Protein AF-A0A1V2DRP8-F1 (afdb_monomer_lite)

Sequence (152 aa):
MLTLLGSLLGFISSAFPDLLKLWQDRQDRKHELAILDRQMEQMRLGHSQRLEEIAVEADIAESQALYKYDNRLTGVKWVDGLRASVRPVITYAFFLLFTAVKLSALYVLMADQGLAFVVALPQIWDPETQALFAAVMSFWFGQRALAKARGQ

Secondary structure (DSSP, 8-state):
-HHHHHHHHHHHHHHHHHHHHHHHHHHHHHHHHHHHHHHHHHHHHHHHHHHHHHHHHHHHHHHHHHHHHHT---S-HHHHHHHHHHHHHHHHHHHHHHHHHHHHHHHIIIIIS---HHHHHHHHS-HHHHHHHHHHHHHHHHHHHHHHHTT-

Radius of gyration: 38.92 Å; chains: 1; bounding box: 81×68×98 Å

pLDDT: mean 81.47, std 10.41, range [48.16, 95.75]

Organism: NCBI:txid135739

Foldseek 3Di:
DVVVVVVVVVVCVVCVVVVVVVVVVVVVVVVVVVVVVVVVVVVVVVVVVVVVVVVVVVVVVVVVVVVCVLQPDPVDVVVSVVSVCPVVVVVVVVVVVVVVVLVVQLCCCCPVVVDDSVVSVDVSVDPVVVVVVVVVCCVVCVVVVVVVVVPD

Structure (mmCIF, N/CA/C/O backbone):
data_AF-A0A1V2DRP8-F1
#
_entry.id   AF-A0A1V2DRP8-F1
#
loop_
_atom_site.group_PDB
_atom_site.id
_atom_site.type_symbol
_atom_site.label_atom_id
_atom_site.label_alt_id
_atom_site.label_comp_id
_atom_site.label_asym_id
_atom_site.label_entity_id
_atom_site.label_seq_id
_atom_site.pdbx_PDB_ins_code
_atom_site.Cartn_x
_atom_site.Cartn_y
_atom_site.Cartn_z
_atom_site.occupancy
_atom_site.B_iso_or_equiv
_atom_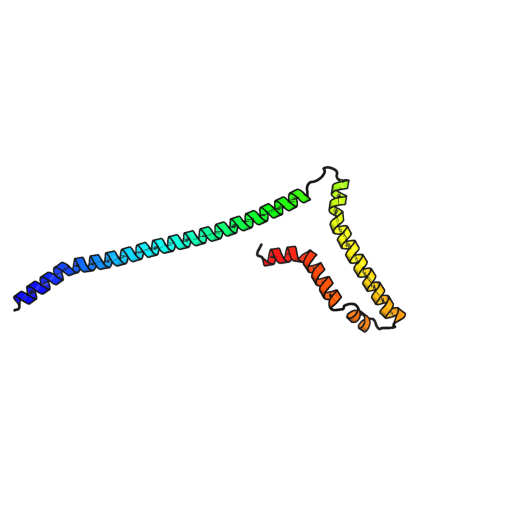site.auth_seq_id
_atom_site.auth_comp_id
_atom_site.auth_asym_id
_atom_site.auth_atom_id
_atom_site.pdbx_PDB_model_num
ATOM 1 N N . MET A 1 1 ? -56.185 -40.878 64.046 1.00 57.56 1 MET A N 1
ATOM 2 C CA . MET A 1 1 ? -55.179 -40.883 62.955 1.00 57.56 1 MET A CA 1
ATOM 3 C C . MET A 1 1 ? -55.464 -39.844 61.868 1.00 57.56 1 MET A C 1
ATOM 5 O O . MET A 1 1 ? -54.517 -39.249 61.378 1.00 57.56 1 MET A O 1
ATOM 9 N N . LEU A 1 2 ? -56.731 -39.528 61.565 1.00 66.31 2 LEU A N 1
ATOM 10 C CA . LEU A 1 2 ? -57.115 -38.421 60.666 1.00 66.31 2 LEU A CA 1
ATOM 11 C C . LEU A 1 2 ? -56.670 -37.021 61.144 1.00 66.31 2 LEU A C 1
ATOM 13 O O . LEU A 1 2 ? -56.345 -36.170 60.327 1.00 66.31 2 LEU A O 1
ATOM 17 N N . THR A 1 3 ? -56.580 -36.792 62.457 1.00 71.12 3 THR A N 1
ATOM 18 C CA . THR A 1 3 ? -56.108 -35.526 63.050 1.00 71.12 3 THR A CA 1
ATOM 19 C C . THR A 1 3 ? -54.615 -35.264 62.838 1.00 71.12 3 THR A C 1
ATOM 21 O O . THR A 1 3 ? -54.233 -34.122 62.615 1.00 71.12 3 THR A O 1
ATOM 24 N N . LEU A 1 4 ? -53.788 -36.315 62.834 1.00 68.69 4 LEU A N 1
ATOM 25 C CA . LEU A 1 4 ? -52.354 -36.236 62.521 1.00 68.69 4 LEU A CA 1
ATOM 26 C C . LEU A 1 4 ? -52.113 -35.932 61.038 1.00 68.69 4 LEU A C 1
ATOM 28 O O . LEU A 1 4 ? -51.219 -35.163 60.699 1.00 68.69 4 LEU A O 1
ATOM 32 N N . LEU A 1 5 ? -52.940 -36.495 60.153 1.00 72.69 5 LEU A N 1
ATOM 33 C CA . LEU A 1 5 ? -52.902 -36.185 58.723 1.00 72.69 5 LEU A CA 1
ATOM 34 C C . LEU A 1 5 ? -53.392 -34.757 58.442 1.00 72.69 5 LEU A C 1
ATOM 36 O O . LEU A 1 5 ? -52.780 -34.059 57.641 1.00 72.69 5 LEU A O 1
ATOM 40 N N . GLY A 1 6 ? -54.432 -34.292 59.144 1.00 73.38 6 GLY A N 1
ATOM 41 C CA . GLY A 1 6 ? -54.927 -32.916 59.051 1.00 73.38 6 GLY A CA 1
ATOM 42 C C . GLY A 1 6 ? -53.934 -31.870 59.570 1.00 73.38 6 GLY A C 1
ATOM 43 O O . GLY A 1 6 ? -53.756 -30.836 58.931 1.00 73.38 6 GLY A O 1
ATOM 44 N N . SER A 1 7 ? -53.226 -32.146 60.672 1.00 77.06 7 SER A N 1
ATOM 45 C CA . SER A 1 7 ? -52.176 -31.252 61.181 1.00 77.06 7 SER A CA 1
ATOM 46 C C . SER A 1 7 ? -50.937 -31.226 60.282 1.00 77.06 7 SER A C 1
ATOM 48 O O . SER A 1 7 ? -50.332 -30.172 60.112 1.00 77.06 7 SER A O 1
ATOM 50 N N . LEU A 1 8 ? -50.573 -32.359 59.669 1.00 74.94 8 LEU A N 1
ATOM 51 C CA . LEU A 1 8 ? -49.461 -32.437 58.716 1.00 74.94 8 LEU A CA 1
ATOM 52 C C . LEU A 1 8 ? -49.787 -31.705 57.402 1.00 74.94 8 LEU A C 1
ATOM 54 O O . LEU A 1 8 ? -48.956 -30.963 56.886 1.00 74.94 8 LEU A O 1
ATOM 58 N N . LEU A 1 9 ? -51.013 -31.856 56.890 1.00 75.50 9 LEU A N 1
ATOM 59 C CA . LEU A 1 9 ? -51.502 -31.123 55.716 1.00 75.50 9 LEU A CA 1
ATOM 60 C C . LEU A 1 9 ? -51.602 -29.615 55.974 1.00 75.50 9 LEU A C 1
ATOM 62 O O . LEU A 1 9 ? -51.203 -28.831 55.115 1.00 75.50 9 LEU A O 1
ATOM 66 N N . GLY A 1 10 ? -52.065 -29.200 57.158 1.00 74.00 10 GLY A N 1
ATOM 67 C CA . GLY A 1 10 ? -52.083 -27.791 57.563 1.00 74.00 10 GLY A CA 1
ATOM 68 C C . GLY A 1 10 ? -50.681 -27.178 57.636 1.00 74.00 10 GLY A C 1
ATOM 69 O O . GLY A 1 10 ? -50.475 -26.067 57.157 1.00 74.00 10 GLY A O 1
ATOM 70 N N . PHE A 1 11 ? -49.702 -27.933 58.143 1.00 79.56 11 PHE A N 1
ATOM 71 C CA . PHE A 1 11 ? -48.298 -27.517 58.212 1.00 79.56 11 PHE A CA 1
ATOM 72 C C . PHE A 1 11 ? -47.640 -27.396 56.826 1.00 79.56 11 PHE A C 1
ATOM 74 O O . PHE A 1 11 ? -46.942 -26.422 56.544 1.00 79.56 11 PHE A O 1
ATOM 81 N N . ILE A 1 12 ? -47.897 -28.350 55.924 1.00 76.25 12 ILE A N 1
ATOM 82 C CA . ILE A 1 12 ? -47.411 -28.283 54.537 1.00 76.25 12 ILE A CA 1
ATOM 83 C C . ILE A 1 12 ? -48.067 -27.111 53.799 1.00 76.25 12 ILE A C 1
ATOM 85 O O . ILE A 1 12 ? -47.379 -26.378 53.092 1.00 76.25 12 ILE A O 1
ATOM 89 N N . SER A 1 13 ? -49.365 -26.873 54.005 1.00 77.38 13 SER A N 1
ATOM 90 C CA . SER A 1 13 ? -50.071 -25.747 53.387 1.00 77.38 13 SER A CA 1
ATOM 91 C C . SER A 1 13 ? -49.582 -24.386 53.893 1.00 77.38 13 SER A C 1
ATOM 93 O O . SER A 1 13 ? -49.595 -23.430 53.121 1.00 77.38 13 SER A O 1
ATOM 95 N N . SER A 1 14 ? -49.137 -24.277 55.151 1.00 76.56 14 SER A N 1
ATOM 96 C CA . SER A 1 14 ? -48.552 -23.039 55.684 1.00 76.56 14 SER A CA 1
ATOM 97 C C . SER A 1 14 ? -47.101 -22.817 55.249 1.00 76.56 14 SER A C 1
ATOM 99 O O . SER A 1 14 ? -46.694 -21.673 55.098 1.00 76.56 14 SER A O 1
ATOM 101 N N . ALA A 1 15 ? -46.329 -23.886 55.019 1.00 78.12 15 ALA A N 1
ATOM 102 C CA . ALA A 1 15 ? -44.927 -23.806 54.589 1.00 78.12 15 ALA A CA 1
ATOM 103 C C . ALA A 1 15 ? -44.750 -23.702 53.059 1.00 78.12 15 ALA A C 1
ATOM 105 O O . ALA A 1 15 ? -43.711 -23.251 52.577 1.00 78.12 15 ALA A O 1
ATOM 106 N N . PHE A 1 16 ? -45.759 -24.099 52.277 1.00 81.25 16 PHE A N 1
ATOM 107 C CA . PHE A 1 16 ? -45.765 -24.010 50.815 1.00 81.25 16 PHE A CA 1
ATOM 108 C C . PHE A 1 16 ? -45.484 -22.597 50.259 1.00 81.25 16 PHE A C 1
ATOM 110 O O . PHE A 1 16 ? -44.626 -22.487 49.379 1.00 81.25 16 PHE A O 1
ATOM 117 N N . PRO A 1 17 ? -46.119 -21.509 50.753 1.00 83.06 17 PRO A N 1
ATOM 118 C CA . PRO A 1 17 ? -45.822 -20.163 50.263 1.00 83.06 17 PRO A CA 1
ATOM 119 C C . PRO A 1 17 ? -44.378 -19.719 50.534 1.00 83.06 17 PRO A C 1
ATOM 121 O O . PRO A 1 17 ? -43.788 -19.052 49.687 1.00 83.06 17 PRO A O 1
ATOM 124 N N . ASP A 1 18 ? -43.778 -20.115 51.656 1.00 82.69 18 ASP A N 1
ATOM 125 C CA . ASP A 1 18 ? -42.391 -19.753 51.978 1.00 82.69 18 ASP A CA 1
ATOM 126 C C . ASP A 1 18 ? -41.371 -20.536 51.136 1.00 82.69 18 ASP A C 1
ATOM 128 O O . ASP A 1 18 ? -40.360 -19.978 50.711 1.00 82.69 18 ASP A O 1
ATOM 132 N N . LEU A 1 19 ? -41.657 -21.801 50.803 1.00 85.25 19 LEU A N 1
ATOM 133 C CA . LEU A 1 19 ? -40.849 -22.580 49.854 1.00 85.25 19 LEU A CA 1
ATOM 134 C C . LEU A 1 19 ? -40.918 -22.008 48.431 1.00 85.25 19 LEU A C 1
ATOM 136 O O . LEU A 1 19 ? -39.898 -21.951 47.741 1.00 85.25 19 LEU A O 1
ATOM 140 N N . LEU A 1 20 ? -42.102 -21.557 48.005 1.00 86.06 20 LEU A N 1
ATOM 141 C CA . LEU A 1 20 ? -42.298 -20.874 46.724 1.00 86.06 20 LEU A CA 1
ATOM 142 C C . LEU A 1 20 ? -41.522 -19.557 46.658 1.00 86.06 20 LEU A C 1
ATOM 144 O O . LEU A 1 20 ? -40.837 -19.319 45.665 1.00 86.06 20 LEU A O 1
ATOM 148 N N . LYS A 1 21 ? -41.565 -18.748 47.724 1.00 87.62 21 LYS A N 1
ATOM 149 C CA . LYS A 1 21 ? -40.768 -17.516 47.834 1.00 87.62 21 LYS A CA 1
ATOM 150 C C . LYS A 1 21 ? -39.273 -17.797 47.756 1.00 87.62 21 LYS A C 1
ATOM 152 O O . LYS A 1 21 ? -38.577 -17.154 46.985 1.00 87.62 21 LYS A O 1
ATOM 157 N N . LEU A 1 22 ? -38.778 -18.806 48.477 1.00 88.12 22 LEU A N 1
ATOM 158 C CA . LEU A 1 22 ? -37.359 -19.174 48.440 1.00 88.12 22 LEU A CA 1
ATOM 159 C C . LEU A 1 22 ? -36.905 -19.618 47.035 1.00 88.12 22 LEU A C 1
ATOM 161 O O . LEU A 1 22 ? -35.751 -19.412 46.648 1.00 88.12 22 LEU A O 1
ATOM 165 N N . TRP A 1 23 ? -37.801 -20.251 46.272 1.00 91.00 23 TRP A N 1
ATOM 166 C CA . TRP A 1 23 ? -37.544 -20.651 44.891 1.00 91.00 23 TRP A CA 1
ATOM 167 C C . TRP A 1 23 ? -37.584 -19.462 43.922 1.00 91.00 23 TRP A C 1
ATOM 169 O O . TRP A 1 23 ? -36.667 -19.337 43.108 1.00 91.00 23 TRP A O 1
ATOM 179 N N . GLN A 1 24 ? -38.571 -18.568 44.054 1.00 90.00 24 GLN A N 1
ATOM 180 C CA . GLN A 1 24 ? -38.644 -17.311 43.299 1.00 90.00 24 GLN A CA 1
ATOM 181 C C . GLN A 1 24 ? -37.419 -16.432 43.558 1.00 90.00 24 GLN A C 1
ATOM 183 O O . GLN A 1 24 ? -36.728 -16.089 42.607 1.00 90.00 24 GLN A O 1
ATOM 188 N N . ASP A 1 25 ? -37.040 -16.210 44.819 1.00 92.00 25 ASP A N 1
ATOM 189 C CA . ASP A 1 25 ? -35.844 -15.439 45.186 1.00 92.00 25 ASP A CA 1
ATOM 190 C C . ASP A 1 25 ? -34.568 -16.022 44.560 1.00 92.00 25 ASP A C 1
ATOM 192 O O . ASP A 1 25 ? -33.662 -15.295 44.147 1.00 92.00 25 ASP A O 1
ATOM 196 N N . ARG A 1 26 ? -34.463 -17.355 44.474 1.00 90.38 26 ARG A N 1
ATOM 197 C CA . ARG A 1 26 ? -33.341 -18.005 43.782 1.00 90.38 26 ARG A CA 1
ATOM 198 C C . ARG A 1 26 ? -33.386 -17.795 42.274 1.00 90.38 26 ARG A C 1
ATOM 200 O O . ARG A 1 26 ? -32.321 -17.691 41.664 1.00 90.38 26 ARG A O 1
ATOM 207 N N . GLN A 1 27 ? -34.567 -17.800 41.669 1.00 92.19 27 GLN A N 1
ATOM 208 C CA . GLN A 1 27 ? -34.734 -17.564 40.239 1.00 92.19 27 GLN A CA 1
ATOM 209 C C . GLN A 1 27 ? -34.431 -16.103 39.885 1.00 92.19 27 GLN A C 1
ATOM 211 O O . GLN A 1 27 ? -33.688 -15.865 38.934 1.00 92.19 27 GLN A O 1
ATOM 216 N N . ASP A 1 28 ? -34.895 -15.159 40.700 1.00 91.88 28 ASP A N 1
ATOM 217 C CA . ASP A 1 28 ? -34.669 -13.724 40.530 1.00 91.88 28 ASP A CA 1
ATOM 218 C C . ASP A 1 28 ? -33.187 -13.379 40.677 1.00 91.88 28 ASP A C 1
ATOM 220 O O . ASP A 1 28 ? -32.610 -12.771 39.781 1.00 91.88 28 ASP A O 1
ATOM 224 N N . ARG A 1 29 ? -32.504 -13.898 41.708 1.00 91.44 29 ARG A N 1
ATOM 225 C CA . ARG A 1 29 ? -31.044 -13.731 41.853 1.00 91.44 29 ARG A CA 1
ATOM 226 C C . ARG A 1 29 ? -30.265 -14.303 40.673 1.00 91.44 29 ARG A C 1
ATOM 228 O O . ARG A 1 29 ? -29.280 -13.714 40.242 1.00 91.44 29 ARG A O 1
ATOM 235 N N . LYS A 1 30 ? -30.677 -15.460 40.141 1.00 93.06 30 LYS A N 1
ATOM 236 C CA . LYS A 1 30 ? -30.059 -16.020 38.926 1.00 93.06 30 LYS A CA 1
ATOM 237 C C . LYS A 1 30 ? -30.295 -15.122 37.714 1.00 93.06 30 LYS A C 1
ATOM 239 O O . LYS A 1 30 ? -29.406 -15.007 36.877 1.00 93.06 30 LYS A O 1
ATOM 244 N N . HIS A 1 31 ? -31.472 -14.512 37.611 1.00 93.44 31 HIS A N 1
ATOM 245 C CA . HIS A 1 31 ? -31.793 -13.589 36.533 1.00 93.44 31 HIS A CA 1
ATOM 246 C C . HIS A 1 31 ? -30.980 -12.292 36.637 1.00 93.44 31 HIS A C 1
ATOM 248 O O . HIS A 1 31 ? -30.386 -11.876 35.647 1.00 93.44 31 HIS A O 1
ATOM 254 N N . GLU A 1 32 ? -30.866 -11.711 37.833 1.00 94.62 32 GLU A N 1
ATOM 255 C CA . GLU A 1 32 ? -30.022 -10.541 38.104 1.00 94.62 32 GLU A CA 1
ATOM 256 C C . GLU A 1 32 ? -28.550 -10.818 37.789 1.00 94.62 32 GLU A C 1
ATOM 258 O O . GLU A 1 32 ? -27.925 -10.038 37.072 1.00 94.62 32 GLU A O 1
ATOM 263 N N . LEU A 1 33 ? -28.012 -11.957 38.240 1.00 93.75 33 LEU A N 1
ATOM 264 C CA . LEU A 1 33 ? -26.650 -12.375 37.899 1.00 93.75 33 LEU A CA 1
ATOM 265 C C . LEU A 1 33 ? -26.469 -12.503 36.382 1.00 93.75 33 LEU A C 1
ATOM 267 O O . LEU A 1 33 ? -25.499 -11.989 35.840 1.00 93.75 33 LEU A O 1
ATOM 271 N N . ALA A 1 34 ? -27.434 -13.100 35.678 1.00 95.25 34 ALA A N 1
ATOM 272 C CA . ALA A 1 34 ? -27.375 -13.226 34.223 1.00 95.25 34 ALA A CA 1
ATOM 273 C C . ALA A 1 34 ? -27.443 -11.870 33.495 1.00 95.25 34 ALA A C 1
ATOM 275 O O . ALA A 1 34 ? -26.866 -11.722 32.416 1.00 95.25 34 ALA A O 1
ATOM 276 N N . ILE A 1 35 ? -28.151 -10.880 34.045 1.00 95.75 35 ILE A N 1
ATOM 277 C CA . ILE A 1 35 ? -28.166 -9.512 33.508 1.00 95.75 35 ILE A CA 1
ATOM 278 C C . ILE A 1 35 ? -26.805 -8.850 33.727 1.00 95.75 35 ILE A C 1
ATOM 280 O O . ILE A 1 35 ? -26.256 -8.282 32.783 1.00 95.75 35 ILE A O 1
ATOM 284 N N . LEU A 1 36 ? -26.251 -8.948 34.938 1.00 94.69 36 LEU A N 1
ATOM 285 C CA . LEU A 1 36 ? -24.937 -8.395 35.268 1.00 94.69 36 LEU A CA 1
ATOM 286 C C . LEU A 1 36 ? -23.838 -9.014 34.399 1.00 94.69 36 LEU A C 1
ATOM 288 O O . LEU A 1 36 ? -23.025 -8.281 33.841 1.00 94.69 36 LEU A O 1
ATOM 292 N N . ASP A 1 37 ? -23.863 -10.331 34.197 1.00 94.38 37 ASP A N 1
ATOM 293 C CA . ASP A 1 37 ? -22.919 -11.033 33.324 1.00 94.38 37 ASP A CA 1
ATOM 294 C C . ASP A 1 37 ? -22.999 -10.528 31.880 1.00 94.38 37 ASP A C 1
ATOM 296 O O . ASP A 1 37 ? -21.969 -10.237 31.269 1.00 94.38 37 ASP A O 1
ATOM 300 N N . ARG A 1 38 ? -24.210 -10.334 31.338 1.00 94.19 38 ARG A N 1
ATOM 301 C CA . ARG A 1 38 ? -24.375 -9.769 29.988 1.00 94.19 38 ARG A CA 1
ATOM 302 C C . ARG A 1 38 ? -23.904 -8.323 29.886 1.00 94.19 38 ARG A C 1
ATOM 304 O O . ARG A 1 38 ? -23.319 -7.951 28.871 1.00 94.19 38 ARG A O 1
ATOM 311 N N . GL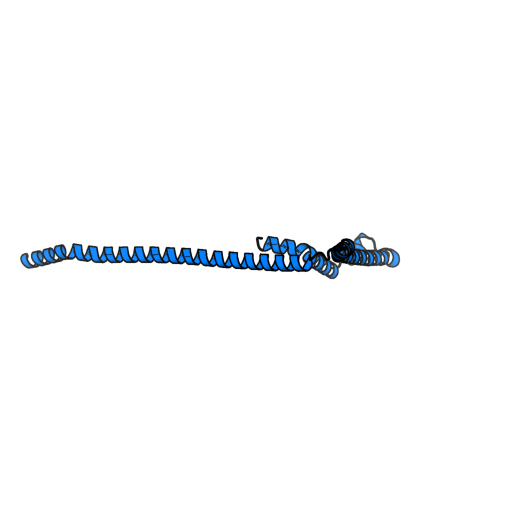N A 1 39 ? -24.125 -7.508 30.916 1.00 93.25 39 GLN A N 1
ATOM 312 C CA . GLN A 1 39 ? -23.612 -6.137 30.953 1.00 93.25 39 GLN A CA 1
ATOM 313 C C . GLN A 1 39 ? -22.080 -6.114 31.013 1.00 93.25 39 GLN A C 1
ATOM 315 O O . GLN A 1 39 ? -21.453 -5.330 30.300 1.00 93.25 39 GLN A O 1
ATOM 320 N N . MET A 1 40 ? -21.466 -6.995 31.810 1.00 93.31 40 MET A N 1
ATOM 321 C CA . MET A 1 40 ? -20.011 -7.157 31.858 1.00 93.31 40 MET A CA 1
ATOM 322 C C . MET A 1 40 ? -19.450 -7.622 30.516 1.00 93.31 40 MET A C 1
ATOM 324 O O . MET A 1 40 ? -18.431 -7.100 30.064 1.00 93.31 40 MET A O 1
ATOM 328 N N . GLU A 1 41 ? -20.119 -8.558 29.843 1.00 92.94 41 GLU A N 1
ATOM 329 C CA . GLU A 1 41 ? -19.716 -9.017 28.517 1.00 92.94 41 GLU A CA 1
ATOM 330 C C . GLU A 1 41 ? -19.797 -7.893 27.477 1.00 92.94 41 GLU A C 1
ATOM 332 O O . GLU A 1 41 ? -18.839 -7.685 26.730 1.00 92.94 41 GLU A O 1
ATOM 337 N N . GLN A 1 42 ? -20.880 -7.112 27.477 1.00 92.94 42 GLN A N 1
ATOM 338 C CA . GLN A 1 42 ? -21.024 -5.952 26.597 1.00 92.94 42 GLN A CA 1
ATOM 339 C C . GLN A 1 42 ? -19.941 -4.898 26.864 1.00 92.94 42 GLN A C 1
ATOM 341 O O . GLN A 1 42 ? -19.339 -4.386 25.919 1.00 92.94 42 GLN A O 1
ATOM 346 N N . MET A 1 43 ? -19.649 -4.598 28.133 1.00 92.12 43 MET A N 1
ATOM 347 C CA . MET A 1 43 ? -18.560 -3.688 28.501 1.00 92.12 43 MET A CA 1
ATOM 348 C C . MET A 1 43 ? -17.205 -4.214 28.028 1.00 92.12 43 MET A C 1
ATOM 350 O O . MET A 1 43 ? -16.423 -3.458 27.457 1.00 92.12 43 MET A O 1
ATOM 354 N N . ARG A 1 44 ? -16.931 -5.512 28.199 1.00 92.00 44 ARG A N 1
ATOM 355 C CA . ARG A 1 44 ? -15.686 -6.140 27.739 1.00 92.00 44 ARG A CA 1
ATOM 356 C C . ARG A 1 44 ? -15.519 -6.020 26.224 1.00 92.00 44 ARG A C 1
ATOM 358 O O . ARG A 1 44 ? -14.438 -5.647 25.778 1.00 92.00 44 ARG A O 1
ATOM 365 N N . LEU A 1 45 ? -16.577 -6.293 25.458 1.00 90.94 45 LEU A N 1
ATOM 366 C CA . LEU A 1 45 ? -16.572 -6.158 23.998 1.00 90.94 45 LEU A CA 1
ATOM 367 C C . LEU A 1 45 ? -16.359 -4.701 23.562 1.00 90.94 45 LEU A C 1
ATOM 369 O O . LEU A 1 45 ? -15.559 -4.436 22.666 1.00 90.94 45 LEU A O 1
ATOM 373 N N . GLY A 1 46 ? -17.013 -3.748 24.230 1.00 89.75 46 GLY A N 1
ATOM 374 C CA . GLY A 1 46 ? -16.809 -2.322 23.970 1.00 89.75 46 GLY A CA 1
ATOM 375 C C . GLY A 1 46 ? -15.385 -1.859 24.295 1.00 89.75 46 GLY A C 1
ATOM 376 O O . GLY A 1 46 ? -14.787 -1.102 23.534 1.00 89.75 46 GLY A O 1
ATOM 377 N N . HIS A 1 47 ? -14.797 -2.346 25.391 1.00 92.81 47 HIS A N 1
ATOM 378 C CA . HIS A 1 47 ? -13.410 -2.045 25.743 1.00 92.81 47 HIS A CA 1
ATOM 379 C C . HIS A 1 47 ? -12.413 -2.640 24.748 1.00 92.81 47 HIS A C 1
ATOM 381 O O . HIS A 1 47 ? -11.466 -1.947 24.385 1.00 92.81 47 HIS A O 1
ATOM 387 N N . SER A 1 48 ? -12.620 -3.873 24.272 1.00 88.56 48 SER A N 1
ATOM 388 C CA . SER A 1 48 ? -11.748 -4.453 23.244 1.00 88.56 48 SER A CA 1
ATOM 389 C C . SER A 1 48 ? -11.816 -3.680 21.929 1.00 88.56 48 SER A C 1
ATOM 391 O O . SER A 1 48 ? -10.770 -3.390 21.361 1.00 88.56 48 SER A O 1
ATOM 393 N N . GLN A 1 49 ? -13.015 -3.276 21.495 1.00 89.00 49 GLN A N 1
ATOM 394 C CA . GLN A 1 49 ? -13.186 -2.453 20.290 1.00 89.00 49 GLN A CA 1
ATOM 395 C C . GLN A 1 49 ? -12.480 -1.106 20.434 1.00 89.00 49 GLN A C 1
ATOM 397 O O . GLN A 1 49 ? -11.755 -0.682 19.545 1.00 89.00 49 GLN A O 1
ATOM 402 N N . ARG A 1 50 ? -12.608 -0.458 21.594 1.00 89.12 50 ARG A N 1
ATOM 403 C CA . ARG A 1 50 ? -11.947 0.824 21.840 1.00 89.12 50 ARG A CA 1
ATOM 404 C C . ARG A 1 50 ? -10.424 0.712 21.897 1.00 89.12 50 ARG A C 1
ATOM 406 O O . ARG A 1 50 ? -9.735 1.629 21.468 1.00 89.12 50 ARG A O 1
ATOM 413 N N . LEU A 1 51 ? -9.887 -0.387 22.431 1.00 89.75 51 LEU A N 1
ATOM 414 C CA . LEU A 1 51 ? -8.445 -0.651 22.388 1.00 89.75 51 LEU A CA 1
ATOM 415 C C . LEU A 1 51 ? -7.956 -0.846 20.950 1.00 89.75 51 LEU A C 1
ATOM 417 O O . LEU A 1 51 ? -6.885 -0.353 20.609 1.00 89.75 51 LEU A O 1
ATOM 421 N N . GLU A 1 52 ? -8.743 -1.525 20.116 1.00 87.06 52 GLU A N 1
ATOM 422 C CA . GLU A 1 52 ? -8.457 -1.688 18.690 1.00 87.06 52 GLU A CA 1
ATOM 423 C C . GLU A 1 52 ? -8.498 -0.343 17.951 1.00 87.06 52 GLU A C 1
ATOM 425 O O . GLU A 1 52 ? -7.555 -0.015 17.237 1.00 87.06 52 GLU A O 1
ATOM 430 N N . GLU A 1 53 ? -9.512 0.490 18.200 1.00 83.88 53 GLU A N 1
ATOM 431 C CA . GLU A 1 53 ? -9.589 1.852 17.657 1.00 83.88 53 GLU A CA 1
ATOM 432 C C . GLU A 1 53 ? -8.378 2.703 18.060 1.00 83.88 53 GLU A C 1
ATOM 434 O O . GLU A 1 53 ? -7.770 3.338 17.203 1.00 83.88 53 GLU A O 1
ATOM 439 N N . ILE A 1 54 ? -7.981 2.680 19.339 1.00 87.38 54 ILE A N 1
ATOM 440 C CA . ILE A 1 54 ? -6.806 3.418 19.832 1.00 87.38 54 ILE A CA 1
ATOM 441 C C . ILE A 1 54 ? -5.523 2.920 19.157 1.00 87.38 54 ILE A C 1
ATOM 443 O O . ILE A 1 54 ? -4.665 3.730 18.811 1.00 87.38 54 ILE A O 1
ATOM 447 N N . ALA A 1 55 ? -5.376 1.607 18.968 1.00 83.38 55 ALA A N 1
ATOM 448 C CA . ALA A 1 55 ? -4.220 1.037 18.283 1.00 83.38 55 ALA A CA 1
ATOM 449 C C . ALA A 1 55 ? -4.163 1.490 16.816 1.00 83.38 55 ALA A C 1
ATOM 451 O O . ALA A 1 55 ? -3.119 1.943 16.351 1.00 83.38 55 ALA A O 1
ATOM 452 N N . VAL A 1 56 ? -5.297 1.451 16.110 1.00 80.69 56 VAL A N 1
ATOM 453 C CA . VAL A 1 56 ? -5.397 1.934 14.725 1.00 80.69 56 VAL A CA 1
ATOM 454 C C . VAL A 1 56 ? -5.114 3.436 14.641 1.00 80.69 56 VAL A C 1
ATOM 456 O O . VAL A 1 56 ? -4.389 3.880 13.752 1.00 80.69 56 VAL A O 1
ATOM 459 N N . GLU A 1 57 ? -5.644 4.235 15.566 1.00 84.38 57 GLU A N 1
ATOM 460 C CA . GLU A 1 57 ? -5.404 5.678 15.611 1.00 84.38 57 GLU A CA 1
ATOM 461 C C . GLU A 1 57 ? -3.929 6.002 15.893 1.00 84.38 57 GLU A C 1
ATOM 463 O O . GLU A 1 57 ? -3.367 6.897 15.257 1.00 84.38 57 GLU A O 1
ATOM 468 N N . ALA A 1 58 ? -3.275 5.245 16.779 1.00 80.62 58 ALA A N 1
ATOM 469 C CA . ALA A 1 58 ? -1.846 5.370 17.050 1.00 80.62 58 ALA A CA 1
ATOM 470 C C . ALA A 1 58 ? -0.994 5.049 15.809 1.00 80.62 58 ALA A C 1
ATOM 472 O O . ALA A 1 58 ? -0.118 5.845 15.465 1.00 80.62 58 ALA A O 1
ATOM 473 N N . ASP A 1 59 ? -1.297 3.965 15.088 1.00 75.06 59 ASP A N 1
ATOM 474 C CA . ASP A 1 59 ? -0.610 3.588 13.843 1.00 75.06 59 ASP A CA 1
ATOM 475 C C . ASP A 1 59 ? -0.771 4.665 12.755 1.00 75.06 59 ASP A C 1
ATOM 477 O O . ASP A 1 59 ? 0.175 5.004 12.030 1.00 75.06 59 ASP A O 1
ATOM 481 N N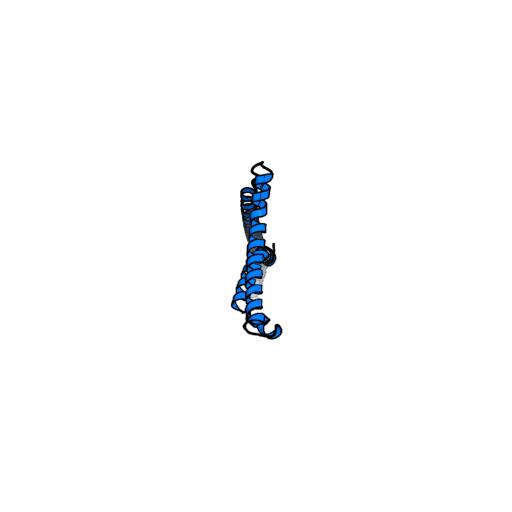 . ILE A 1 60 ? -1.972 5.244 12.639 1.00 78.38 60 ILE A N 1
ATOM 482 C CA . ILE A 1 60 ? -2.245 6.353 11.717 1.00 78.38 60 ILE A CA 1
ATOM 483 C C . ILE A 1 60 ? -1.454 7.593 12.135 1.00 78.38 60 ILE A C 1
ATOM 485 O O . ILE A 1 60 ? -0.840 8.239 11.282 1.00 78.38 60 ILE A O 1
ATOM 489 N N . ALA A 1 61 ? -1.448 7.940 13.421 1.00 81.31 61 ALA A N 1
ATOM 490 C CA . ALA A 1 61 ? -0.724 9.094 13.939 1.00 81.31 61 ALA A CA 1
ATOM 491 C C . ALA A 1 61 ? 0.792 8.954 13.735 1.00 81.31 61 ALA A C 1
ATOM 493 O O . ALA A 1 61 ? 1.436 9.913 13.302 1.00 81.31 61 ALA A O 1
ATOM 494 N N . GLU A 1 62 ? 1.352 7.765 13.965 1.00 74.44 62 GLU A N 1
ATOM 495 C CA . GLU A 1 62 ? 2.755 7.448 13.691 1.00 74.44 62 GLU A CA 1
ATOM 496 C C . GLU A 1 62 ? 3.066 7.586 12.198 1.00 74.44 62 GLU A C 1
ATOM 498 O O . GLU A 1 62 ? 3.991 8.307 11.814 1.00 74.44 62 GLU A O 1
ATOM 503 N N . SER A 1 63 ? 2.241 6.984 11.339 1.00 73.44 63 SER A N 1
ATOM 504 C CA . SER A 1 63 ? 2.395 7.071 9.884 1.00 73.44 63 SER A CA 1
ATOM 505 C C . SER A 1 63 ? 2.334 8.523 9.400 1.00 73.44 63 SER A C 1
ATOM 507 O O . SER A 1 63 ? 3.171 8.971 8.615 1.00 73.44 63 SER A O 1
ATOM 509 N N . GLN A 1 64 ? 1.381 9.310 9.905 1.00 76.50 64 GLN A N 1
ATOM 510 C CA . GLN A 1 64 ? 1.267 10.732 9.591 1.00 76.50 64 GLN A CA 1
ATOM 511 C C . GLN A 1 64 ? 2.455 11.546 10.109 1.00 76.50 64 GLN A C 1
ATOM 513 O O . GLN A 1 64 ? 2.892 12.476 9.428 1.00 76.50 64 GLN A O 1
ATOM 518 N N . ALA A 1 65 ? 2.983 11.232 11.292 1.00 72.25 65 ALA A N 1
ATOM 519 C CA . ALA A 1 65 ? 4.161 11.892 11.842 1.00 72.25 65 ALA A CA 1
ATOM 520 C C . ALA A 1 65 ? 5.408 11.603 10.993 1.00 72.25 65 ALA A C 1
ATOM 522 O O . ALA A 1 65 ? 6.140 12.538 10.656 1.00 72.25 65 ALA A O 1
ATOM 523 N N . LEU A 1 66 ? 5.595 10.350 10.567 1.00 68.88 66 LEU A N 1
ATOM 524 C CA . LEU A 1 66 ? 6.647 9.947 9.632 1.00 68.88 66 LEU A CA 1
ATOM 525 C C . LEU A 1 66 ? 6.527 10.706 8.306 1.00 68.88 66 LEU A C 1
ATOM 527 O O . LEU A 1 66 ? 7.502 11.307 7.853 1.00 68.88 66 LEU A O 1
ATOM 531 N N . TYR A 1 67 ? 5.325 10.778 7.723 1.00 66.00 67 TYR A N 1
ATOM 532 C CA . TYR A 1 67 ? 5.105 11.541 6.492 1.00 66.00 67 TYR A CA 1
ATOM 533 C C . TYR A 1 67 ? 5.348 13.041 6.673 1.00 66.00 67 TYR A C 1
ATOM 535 O O . TYR A 1 67 ? 5.941 13.662 5.797 1.00 66.00 67 TYR A O 1
ATOM 543 N N . LYS A 1 68 ? 4.934 13.648 7.792 1.00 66.50 68 LYS A N 1
ATOM 544 C CA . LYS A 1 68 ? 5.161 15.080 8.068 1.00 66.50 68 LYS A CA 1
ATOM 545 C C . LYS A 1 68 ? 6.639 15.410 8.264 1.00 66.50 68 LYS A C 1
ATOM 547 O O . LYS A 1 68 ? 7.077 16.476 7.834 1.00 66.50 68 LYS A O 1
ATOM 552 N N . TYR A 1 69 ? 7.396 14.523 8.905 1.00 62.47 69 TYR A N 1
ATOM 553 C CA . TYR A 1 69 ? 8.838 14.689 9.060 1.00 62.47 69 TYR A CA 1
ATOM 554 C C . TYR A 1 69 ? 9.551 14.578 7.707 1.00 62.47 69 TYR A C 1
ATOM 556 O O . TYR A 1 69 ? 10.358 15.443 7.365 1.00 62.47 69 TYR A O 1
ATOM 564 N N . ASP A 1 70 ? 9.189 13.581 6.895 1.00 60.56 70 ASP A N 1
ATOM 565 C CA . ASP A 1 70 ? 9.799 13.377 5.581 1.00 60.56 70 ASP A CA 1
ATOM 566 C C . ASP A 1 70 ? 9.351 14.444 4.554 1.00 60.56 70 ASP A C 1
ATOM 568 O O . ASP A 1 70 ? 10.116 14.817 3.676 1.00 60.56 70 ASP A O 1
ATOM 572 N N . ASN A 1 71 ? 8.178 15.067 4.705 1.00 61.19 71 ASN A N 1
ATOM 573 C CA . ASN A 1 71 ? 7.717 16.174 3.848 1.00 61.19 71 ASN A CA 1
ATOM 574 C C . ASN A 1 71 ? 7.968 17.582 4.413 1.00 61.19 71 ASN A C 1
ATOM 576 O O . ASN A 1 71 ? 7.344 18.542 3.951 1.00 61.19 71 ASN A O 1
ATOM 580 N N . ARG A 1 72 ? 8.871 17.766 5.386 1.00 65.56 72 ARG A N 1
ATOM 581 C CA . ARG A 1 72 ? 9.260 19.126 5.796 1.00 65.56 72 ARG A CA 1
ATOM 582 C C . ARG A 1 72 ? 9.874 19.863 4.602 1.00 65.56 72 ARG A C 1
ATOM 584 O O . ARG A 1 72 ? 10.993 19.560 4.191 1.00 65.56 72 ARG A O 1
ATOM 591 N N . LEU A 1 73 ? 9.110 20.807 4.053 1.00 64.62 73 LEU A N 1
ATOM 592 C CA . LEU A 1 73 ? 9.551 21.714 3.002 1.00 64.62 73 LEU A CA 1
ATOM 593 C C . LEU A 1 73 ? 10.658 22.595 3.575 1.00 64.62 73 LEU A C 1
ATOM 595 O O . LEU A 1 73 ? 10.476 23.263 4.594 1.00 64.62 73 LEU A O 1
ATOM 599 N N . THR A 1 74 ? 11.805 22.594 2.912 1.00 66.19 74 THR A N 1
ATOM 600 C CA . THR A 1 74 ? 12.988 23.369 3.302 1.00 66.19 74 THR A CA 1
ATOM 601 C C . THR A 1 74 ? 12.770 24.871 3.058 1.00 66.19 74 THR A C 1
ATOM 603 O O . THR A 1 74 ? 13.584 25.698 3.457 1.00 66.19 74 THR A O 1
ATOM 606 N N . GLY A 1 75 ? 11.667 25.236 2.385 1.00 74.00 75 GLY A N 1
ATOM 607 C CA . GLY A 1 75 ? 11.303 26.606 2.009 1.00 74.00 75 GLY A CA 1
ATOM 608 C C . GLY A 1 75 ? 11.887 27.030 0.659 1.00 74.00 75 GLY A C 1
ATOM 609 O O . GLY A 1 75 ? 11.512 28.066 0.109 1.00 74.00 75 GLY A O 1
ATOM 610 N N . VAL A 1 76 ? 12.764 26.205 0.081 1.00 81.75 76 VAL A N 1
ATOM 611 C CA . VAL A 1 76 ? 13.450 26.456 -1.185 1.00 81.75 76 VAL A CA 1
ATOM 612 C C . VAL A 1 76 ? 12.852 25.556 -2.267 1.00 81.75 76 VAL A C 1
ATOM 614 O O . VAL A 1 76 ? 13.176 24.373 -2.364 1.00 81.75 76 VAL A O 1
ATOM 617 N N . LYS A 1 77 ? 12.000 26.140 -3.122 1.00 78.88 77 LYS A N 1
ATOM 618 C CA . LYS A 1 77 ? 11.196 25.414 -4.127 1.00 78.88 77 LYS A CA 1
ATOM 619 C C . LYS A 1 77 ? 12.002 24.476 -5.039 1.00 78.88 77 LYS A C 1
ATOM 621 O O . LYS A 1 77 ? 11.491 23.427 -5.416 1.00 78.88 77 LYS A O 1
ATOM 626 N N . TRP A 1 78 ? 13.241 24.828 -5.395 1.00 80.56 78 TRP A N 1
ATOM 627 C CA . TRP A 1 78 ? 14.071 23.984 -6.266 1.00 80.56 78 TRP A CA 1
ATOM 628 C C . TRP A 1 78 ? 14.659 22.767 -5.534 1.00 80.56 78 TRP A C 1
ATOM 630 O O . TRP A 1 78 ? 14.709 21.685 -6.112 1.00 80.56 78 TRP A O 1
ATOM 640 N N . VAL A 1 79 ? 15.043 22.918 -4.259 1.00 79.62 79 VAL A N 1
ATOM 641 C CA . VAL A 1 79 ? 15.570 21.821 -3.426 1.00 79.62 79 VAL A CA 1
ATOM 642 C C . VAL A 1 79 ? 14.457 20.832 -3.111 1.00 79.62 79 VAL A C 1
ATOM 644 O O . VAL A 1 79 ? 14.638 19.627 -3.265 1.00 79.62 79 VAL A O 1
ATOM 647 N N . ASP A 1 80 ? 13.283 21.345 -2.740 1.00 79.81 80 ASP A N 1
ATOM 648 C CA . ASP A 1 80 ? 12.118 20.519 -2.431 1.00 79.81 80 ASP A CA 1
ATOM 649 C C . ASP A 1 80 ? 11.621 19.776 -3.687 1.00 79.81 80 ASP A C 1
ATOM 651 O O . ASP A 1 80 ? 11.300 18.590 -3.618 1.00 79.81 80 ASP A O 1
ATOM 655 N N . GLY A 1 81 ? 11.650 20.427 -4.858 1.00 80.81 81 GLY A N 1
ATOM 656 C CA . GLY A 1 81 ? 11.336 19.798 -6.145 1.00 80.81 81 GLY A CA 1
ATOM 657 C C . GLY A 1 81 ? 12.342 18.720 -6.565 1.00 80.81 81 GLY A C 1
ATOM 658 O O . GLY A 1 81 ? 11.942 17.656 -7.040 1.00 80.81 81 GLY A O 1
ATOM 659 N N . LEU A 1 82 ? 13.642 18.954 -6.352 1.00 81.88 82 LEU A N 1
ATOM 660 C CA . LEU A 1 82 ? 14.681 17.957 -6.616 1.00 81.88 82 LEU A CA 1
ATOM 661 C C . LEU A 1 82 ? 14.540 16.756 -5.675 1.00 81.88 82 LEU A C 1
ATOM 663 O O . LEU A 1 82 ? 14.539 15.619 -6.128 1.00 81.88 82 LEU A O 1
ATOM 667 N N . ARG A 1 83 ? 14.351 16.991 -4.375 1.00 77.06 83 ARG A N 1
ATOM 668 C CA . ARG A 1 83 ? 14.161 15.935 -3.372 1.00 77.06 83 ARG A CA 1
ATOM 669 C C . ARG A 1 83 ? 12.922 15.087 -3.661 1.00 77.06 83 ARG A C 1
ATOM 671 O O . ARG A 1 83 ? 12.992 13.862 -3.587 1.00 77.06 83 ARG A O 1
ATOM 678 N N . ALA A 1 84 ? 11.814 15.724 -4.038 1.00 77.38 84 ALA A N 1
ATOM 679 C CA . ALA A 1 84 ? 10.589 15.030 -4.421 1.00 77.38 84 ALA A CA 1
ATOM 680 C C . ALA A 1 84 ? 10.764 14.180 -5.693 1.00 77.38 84 ALA A C 1
ATOM 682 O O . ALA A 1 84 ? 10.132 13.131 -5.819 1.00 77.38 84 ALA A O 1
ATOM 683 N N . SER A 1 85 ? 11.636 14.594 -6.620 1.00 83.75 85 SER A N 1
ATOM 684 C CA . SER A 1 85 ? 11.871 13.868 -7.871 1.00 83.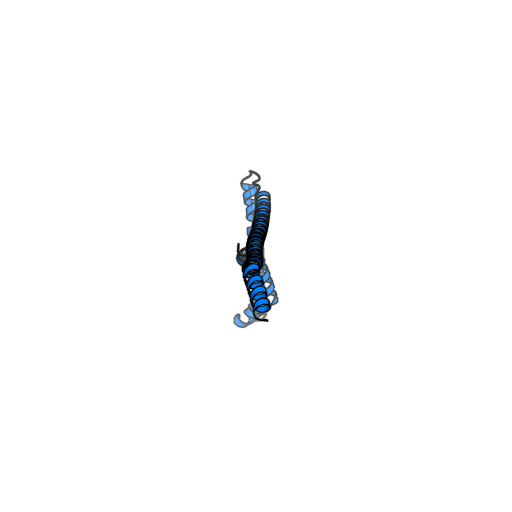75 85 SER A CA 1
ATOM 685 C C . SER A 1 85 ? 12.848 12.696 -7.740 1.00 83.75 85 SER A C 1
ATOM 687 O O . SER A 1 85 ? 12.753 11.769 -8.542 1.00 83.75 85 SER A O 1
ATOM 689 N N . VAL A 1 86 ? 13.711 12.652 -6.713 1.00 83.25 86 VAL A N 1
ATOM 690 C CA . VAL A 1 86 ? 14.697 11.565 -6.522 1.00 83.25 86 VAL A CA 1
ATOM 691 C C . VAL A 1 86 ? 14.043 10.180 -6.539 1.00 83.25 86 VAL A C 1
ATOM 693 O O . VAL A 1 86 ? 14.491 9.293 -7.264 1.00 83.25 86 VAL A O 1
ATOM 696 N N . ARG A 1 87 ? 12.960 9.979 -5.779 1.00 81.69 87 ARG A N 1
ATOM 697 C CA . ARG A 1 87 ? 12.288 8.670 -5.676 1.00 81.69 87 ARG A CA 1
ATOM 698 C C . ARG A 1 87 ? 11.711 8.198 -7.029 1.00 81.69 87 ARG A C 1
ATOM 700 O O . ARG A 1 87 ? 12.020 7.071 -7.432 1.00 81.69 87 ARG A O 1
ATOM 707 N N . PRO A 1 88 ? 10.926 9.015 -7.763 1.00 83.81 88 PRO A N 1
ATOM 708 C CA . PRO A 1 88 ? 10.504 8.688 -9.126 1.00 83.81 88 PRO A CA 1
ATOM 709 C C . PRO A 1 88 ? 11.667 8.466 -10.097 1.00 83.81 88 PRO A C 1
ATOM 711 O O . PRO A 1 88 ? 11.653 7.496 -10.849 1.00 83.81 88 PRO A O 1
ATOM 714 N N . VAL A 1 89 ? 12.688 9.326 -10.067 1.00 87.50 89 VAL A N 1
ATOM 715 C CA . VAL A 1 89 ? 13.826 9.261 -10.998 1.00 87.50 89 VAL A CA 1
ATOM 716 C C . VAL A 1 89 ? 14.608 7.966 -10.821 1.00 87.50 89 VAL A C 1
ATOM 718 O O . VAL A 1 89 ? 14.881 7.294 -11.811 1.00 87.50 89 VAL A O 1
ATOM 721 N N . ILE A 1 90 ? 14.905 7.565 -9.581 1.00 85.31 90 ILE A N 1
ATOM 722 C CA . ILE A 1 90 ? 15.569 6.285 -9.302 1.00 85.31 90 ILE A CA 1
ATOM 723 C C . ILE A 1 90 ? 14.709 5.122 -9.811 1.00 85.31 90 ILE A C 1
ATOM 725 O O . ILE A 1 90 ? 15.230 4.222 -10.463 1.00 85.31 90 ILE A O 1
ATOM 729 N N . THR A 1 91 ? 13.393 5.164 -9.581 1.00 85.00 91 THR A N 1
ATOM 730 C CA . THR A 1 91 ? 12.471 4.115 -10.055 1.00 85.00 91 THR A CA 1
ATOM 731 C C . THR A 1 91 ? 12.528 3.973 -11.578 1.00 85.00 91 THR A C 1
ATOM 733 O O . THR A 1 91 ? 12.717 2.870 -12.092 1.00 85.00 91 THR A O 1
ATOM 736 N N . TYR A 1 92 ? 12.410 5.082 -12.311 1.00 86.31 92 TYR A N 1
ATOM 737 C CA . TYR A 1 92 ? 12.472 5.064 -13.771 1.00 86.31 92 TYR A CA 1
ATOM 738 C C . TYR A 1 92 ? 13.852 4.656 -14.286 1.00 86.31 92 TYR A C 1
ATOM 740 O O . TYR A 1 92 ? 13.928 3.882 -15.235 1.00 86.31 92 TYR A O 1
ATOM 748 N N . ALA A 1 93 ? 14.934 5.111 -13.650 1.00 89.81 93 ALA A N 1
ATOM 749 C CA . ALA A 1 93 ? 16.295 4.744 -14.026 1.00 89.81 93 ALA A CA 1
ATOM 750 C C . ALA A 1 93 ? 16.543 3.236 -13.877 1.00 89.81 93 ALA A C 1
ATOM 752 O O . ALA A 1 93 ? 17.051 2.609 -14.805 1.00 89.81 93 ALA A O 1
ATOM 753 N N . PHE A 1 94 ? 16.130 2.633 -12.756 1.00 86.06 94 PHE A N 1
ATOM 754 C CA . PHE A 1 94 ? 16.240 1.185 -12.551 1.00 86.06 94 PHE A CA 1
ATOM 755 C C . PHE A 1 94 ? 15.393 0.394 -13.550 1.00 86.06 94 PHE A C 1
ATOM 757 O O . PHE A 1 94 ? 15.869 -0.598 -14.098 1.00 86.06 94 PHE A O 1
ATOM 764 N N . PHE A 1 95 ? 14.164 0.835 -13.829 1.00 87.19 95 PHE A N 1
ATOM 765 C CA . PHE A 1 95 ? 13.291 0.161 -14.791 1.00 87.19 95 PHE A CA 1
ATOM 766 C C . PHE A 1 95 ? 13.816 0.260 -16.232 1.00 87.19 95 PHE A C 1
ATOM 768 O O . PHE A 1 95 ? 13.791 -0.723 -16.975 1.00 87.19 95 PHE A O 1
ATOM 775 N N . LEU A 1 96 ? 14.337 1.428 -16.622 1.00 90.94 96 LEU A N 1
ATOM 776 C CA . LEU A 1 96 ? 14.983 1.634 -17.918 1.00 90.94 96 LEU A CA 1
ATOM 777 C C . LEU A 1 96 ? 16.238 0.775 -18.054 1.00 90.94 96 LEU A C 1
ATOM 779 O O . LEU A 1 96 ? 16.398 0.110 -19.073 1.00 90.94 96 LEU A O 1
ATOM 783 N N . LEU A 1 97 ? 17.089 0.737 -17.027 1.00 90.81 97 LEU A N 1
ATOM 784 C CA . LEU A 1 97 ? 18.273 -0.118 -17.006 1.00 90.81 97 LEU A CA 1
ATOM 785 C C . LEU A 1 97 ? 17.891 -1.598 -17.131 1.00 90.81 97 LEU A C 1
ATOM 787 O O . LEU A 1 97 ? 18.455 -2.306 -17.960 1.00 90.81 97 LEU A O 1
ATOM 791 N N . PHE A 1 98 ? 16.902 -2.055 -16.360 1.00 89.44 98 PHE A N 1
ATOM 792 C CA . PHE A 1 98 ? 16.388 -3.424 -16.431 1.00 89.44 98 PHE A CA 1
ATOM 793 C C . PHE A 1 98 ? 15.883 -3.771 -17.838 1.00 89.44 98 PHE A C 1
ATOM 795 O O . PHE A 1 98 ? 16.255 -4.801 -18.402 1.00 89.44 98 PHE A O 1
ATOM 802 N N . THR A 1 99 ? 15.086 -2.881 -18.433 1.00 89.62 99 THR A N 1
ATOM 803 C CA . THR A 1 99 ? 14.548 -3.055 -19.788 1.00 89.62 99 THR A CA 1
ATOM 804 C C . THR A 1 99 ? 15.670 -3.087 -20.822 1.00 89.62 99 THR A C 1
ATOM 806 O O . THR A 1 99 ? 15.683 -3.964 -21.680 1.00 89.62 99 THR A O 1
ATOM 809 N N . ALA A 1 100 ? 16.648 -2.185 -20.719 1.00 93.50 100 ALA A N 1
ATOM 810 C CA . ALA A 1 100 ? 17.799 -2.141 -21.613 1.00 93.50 100 ALA A CA 1
ATOM 811 C C . ALA A 1 100 ? 18.628 -3.431 -21.539 1.00 93.50 100 ALA A C 1
ATOM 813 O O . ALA A 1 100 ? 18.969 -3.993 -22.574 1.00 93.50 100 ALA A O 1
ATOM 814 N N . VAL A 1 101 ? 18.896 -3.953 -20.338 1.00 91.44 101 VAL A N 1
ATOM 815 C CA . VAL A 1 101 ? 19.618 -5.224 -20.159 1.00 91.44 101 VAL A CA 1
ATOM 816 C C . VAL A 1 101 ? 18.851 -6.389 -20.789 1.00 91.44 101 VAL A C 1
ATOM 818 O O . VAL A 1 101 ? 19.448 -7.200 -21.497 1.00 91.44 101 VAL A O 1
ATOM 821 N N . LYS A 1 102 ? 17.530 -6.467 -20.591 1.00 89.50 102 LYS A N 1
ATOM 822 C CA . LYS A 1 102 ? 16.699 -7.536 -21.167 1.00 89.50 102 LYS A CA 1
ATOM 823 C C . LYS A 1 102 ? 16.565 -7.428 -22.689 1.00 89.50 102 LYS A C 1
ATOM 825 O O . LYS A 1 102 ? 16.603 -8.454 -23.362 1.00 89.50 102 LYS A O 1
ATOM 830 N N . LEU A 1 103 ? 16.487 -6.216 -23.241 1.00 90.00 103 LEU A N 1
ATOM 831 C CA . LEU A 1 103 ? 16.520 -5.988 -24.690 1.00 90.00 103 LEU A CA 1
ATOM 832 C C . LEU A 1 103 ? 17.873 -6.366 -25.298 1.00 90.00 103 LEU A C 1
ATOM 834 O O . LEU A 1 103 ? 17.902 -7.008 -26.342 1.00 90.00 103 LEU A O 1
ATOM 838 N N . SER A 1 104 ? 18.982 -6.031 -24.637 1.00 89.12 104 SER A N 1
ATOM 839 C CA . SER A 1 104 ? 20.319 -6.451 -25.071 1.00 89.12 104 SER A CA 1
ATOM 840 C C . SER A 1 104 ? 20.473 -7.972 -25.034 1.00 89.12 104 SER A C 1
ATOM 842 O O . SER A 1 104 ? 21.001 -8.552 -25.978 1.00 89.12 104 SER A O 1
ATOM 844 N N . ALA A 1 105 ? 19.962 -8.641 -23.995 1.00 87.69 105 ALA A N 1
ATOM 845 C CA . ALA A 1 105 ? 19.948 -10.103 -23.931 1.00 87.69 105 ALA A CA 1
ATOM 846 C C . ALA A 1 105 ? 19.114 -10.714 -25.072 1.00 87.69 105 ALA A C 1
ATOM 848 O O . ALA A 1 105 ? 19.565 -11.647 -25.732 1.00 87.69 105 ALA A O 1
ATOM 849 N N . LEU A 1 106 ? 17.936 -10.149 -25.358 1.00 87.88 106 LEU A N 1
ATOM 850 C CA . LEU A 1 106 ? 17.100 -10.561 -26.489 1.00 87.88 106 LEU A CA 1
ATOM 851 C C . LEU A 1 106 ? 17.808 -10.376 -27.824 1.00 87.88 106 LEU A C 1
ATOM 853 O O . LEU A 1 106 ? 17.766 -11.271 -28.665 1.00 87.88 106 LEU A O 1
ATOM 857 N N . TYR A 1 107 ? 18.489 -9.247 -27.996 1.00 88.19 107 TYR A N 1
ATOM 858 C CA . TYR A 1 107 ? 19.265 -8.974 -29.191 1.00 88.19 107 TYR A CA 1
ATOM 859 C C . TYR A 1 107 ? 20.361 -10.023 -29.397 1.00 88.19 107 TYR A C 1
ATOM 861 O O . TYR A 1 107 ? 20.446 -10.573 -30.485 1.00 88.19 107 TYR A O 1
ATOM 869 N N . VAL A 1 108 ? 21.127 -10.383 -28.363 1.00 88.62 108 VAL A N 1
ATOM 870 C CA . VAL A 1 108 ? 22.161 -11.432 -28.458 1.00 88.62 108 VAL A CA 1
ATOM 871 C C . VAL A 1 108 ? 21.554 -12.796 -28.819 1.00 88.62 108 VAL A C 1
ATOM 873 O O . VAL A 1 108 ? 22.066 -13.492 -29.693 1.00 88.62 108 VAL A O 1
ATOM 876 N N . LEU A 1 109 ? 20.429 -13.186 -28.209 1.00 85.56 109 LEU A N 1
ATOM 877 C CA . LEU A 1 109 ? 19.776 -14.465 -28.528 1.00 85.56 109 LEU A CA 1
ATOM 878 C C . LEU A 1 109 ? 19.232 -14.506 -29.966 1.00 85.56 109 LEU A C 1
ATOM 880 O O . LEU A 1 109 ? 19.277 -15.548 -30.617 1.00 85.56 109 LEU A O 1
ATOM 884 N N . MET A 1 110 ? 18.722 -13.387 -30.476 1.00 85.81 110 MET A N 1
ATOM 885 C CA . MET A 1 110 ? 18.161 -13.328 -31.826 1.00 85.81 110 MET A CA 1
ATOM 886 C C . MET A 1 110 ? 19.225 -13.126 -32.908 1.00 85.81 110 MET A C 1
ATOM 888 O O . MET A 1 110 ? 19.172 -13.788 -33.941 1.00 85.81 110 MET A O 1
ATOM 892 N N . ALA A 1 111 ? 20.165 -12.206 -32.692 1.00 84.12 111 ALA A N 1
ATOM 893 C CA . ALA A 1 111 ? 21.157 -11.797 -33.681 1.00 84.12 111 ALA A CA 1
ATOM 894 C C . ALA A 1 111 ? 22.375 -12.728 -33.708 1.00 84.12 111 ALA A C 1
ATOM 896 O O . ALA A 1 111 ? 22.804 -13.111 -34.793 1.00 84.12 111 ALA A O 1
ATOM 897 N N . ASP A 1 112 ? 22.897 -13.131 -32.544 1.00 79.62 112 ASP A N 1
ATOM 898 C CA . ASP A 1 112 ? 24.118 -13.945 -32.474 1.00 79.62 112 ASP A CA 1
ATOM 899 C C . ASP A 1 112 ? 23.809 -15.447 -32.453 1.00 79.62 112 ASP A C 1
ATOM 901 O O . ASP A 1 112 ? 24.523 -16.238 -33.066 1.00 79.62 112 ASP A O 1
ATOM 905 N N . GLN A 1 113 ? 22.733 -15.857 -31.770 1.00 79.62 113 GLN A N 1
ATOM 906 C CA . GLN A 1 113 ? 22.344 -17.274 -31.664 1.00 79.62 113 GLN A CA 1
ATOM 907 C C . GLN A 1 113 ? 21.284 -17.697 -32.693 1.00 79.62 113 GLN A C 1
ATOM 909 O O . GLN A 1 113 ? 20.970 -18.883 -32.795 1.00 79.62 113 GLN A O 1
ATOM 914 N N . GLY A 1 114 ? 20.730 -16.752 -33.463 1.00 83.25 114 GLY A N 1
ATOM 915 C CA . GLY A 1 114 ? 19.756 -17.029 -34.524 1.00 83.25 114 GLY A CA 1
ATOM 916 C C . GLY A 1 114 ? 18.421 -17.599 -34.031 1.00 83.25 114 GLY A C 1
ATOM 917 O O . GLY A 1 114 ? 17.690 -18.213 -34.811 1.00 83.25 114 GLY A O 1
ATOM 918 N N . LEU A 1 115 ? 18.093 -17.442 -32.743 1.00 84.75 115 LEU A N 1
ATOM 919 C CA . LEU A 1 115 ? 16.856 -17.972 -32.178 1.00 84.75 115 LEU A CA 1
ATOM 920 C C . LEU A 1 115 ? 15.649 -17.165 -32.661 1.00 84.75 115 LEU A C 1
ATOM 922 O O . LEU A 1 115 ? 15.640 -15.933 -32.657 1.00 84.75 115 LEU A O 1
ATOM 926 N N . ALA A 1 116 ? 14.578 -17.872 -33.024 1.00 84.75 116 ALA A N 1
ATOM 927 C CA . ALA A 1 116 ? 13.302 -17.237 -33.318 1.00 84.75 116 ALA A CA 1
ATOM 928 C C . ALA A 1 116 ? 12.763 -16.516 -32.069 1.00 84.75 116 ALA A C 1
ATOM 930 O O . ALA A 1 116 ? 12.832 -17.046 -30.958 1.00 84.75 116 ALA A O 1
ATOM 931 N N . PHE A 1 117 ? 12.149 -15.343 -32.259 1.00 79.12 117 PHE A N 1
ATOM 932 C CA . PHE A 1 117 ? 11.590 -14.511 -31.179 1.00 79.12 117 PHE A CA 1
ATOM 933 C C . PHE A 1 117 ? 10.693 -15.299 -30.208 1.00 79.12 117 PHE A C 1
ATOM 935 O O . PHE A 1 117 ? 10.772 -15.122 -28.995 1.00 79.12 117 PHE A O 1
ATOM 942 N N . VAL A 1 118 ? 9.889 -16.222 -30.745 1.00 83.75 118 VAL A N 1
ATOM 943 C CA . VAL A 1 118 ? 8.953 -17.066 -29.983 1.00 83.75 118 VAL A CA 1
ATOM 944 C C . VAL A 1 118 ? 9.672 -18.001 -29.000 1.00 83.75 118 VAL A C 1
ATOM 946 O O . VAL A 1 118 ? 9.119 -18.324 -27.954 1.00 83.75 118 VAL A O 1
ATOM 949 N N . VAL A 1 119 ? 10.905 -18.411 -29.308 1.00 84.62 119 VAL A N 1
ATOM 950 C CA . VAL A 1 119 ? 11.727 -19.290 -28.457 1.00 84.62 119 VAL A CA 1
ATOM 951 C C . VAL A 1 119 ? 12.605 -18.477 -27.502 1.00 84.62 119 VAL A C 1
ATOM 953 O O . VAL A 1 119 ? 12.805 -18.883 -26.361 1.00 84.62 119 VAL A O 1
ATOM 956 N N . ALA A 1 120 ? 13.086 -17.308 -27.933 1.00 84.50 120 ALA A N 1
ATOM 957 C CA . ALA A 1 120 ? 13.938 -16.445 -27.116 1.00 84.50 120 ALA A CA 1
ATOM 958 C C . ALA A 1 120 ? 13.176 -15.766 -25.958 1.00 84.50 120 ALA A C 1
ATOM 960 O O . ALA A 1 120 ? 13.733 -15.589 -24.875 1.00 84.50 120 ALA A O 1
ATOM 961 N N . LEU A 1 121 ? 11.896 -15.410 -26.150 1.00 83.12 121 LEU A N 1
ATOM 962 C CA . LEU A 1 121 ? 11.111 -14.688 -25.137 1.00 83.12 121 LEU A CA 1
ATOM 963 C C . LEU A 1 121 ? 10.954 -15.457 -23.811 1.00 83.12 121 LEU A C 1
ATOM 965 O O . LEU A 1 121 ? 11.272 -14.887 -22.766 1.00 83.12 121 LEU A O 1
ATOM 969 N N . PRO A 1 122 ? 10.503 -16.730 -23.811 1.00 84.94 122 PRO A N 1
ATOM 970 C CA . PRO A 1 122 ? 10.356 -17.506 -22.579 1.00 84.94 122 PRO A CA 1
ATOM 971 C C . PRO A 1 122 ? 11.695 -17.775 -21.886 1.00 84.94 122 PRO A C 1
ATOM 973 O O . PRO A 1 122 ? 11.732 -17.941 -20.673 1.00 84.94 122 PRO A O 1
ATOM 976 N N . GLN A 1 123 ? 12.790 -17.801 -22.650 1.00 85.25 123 GLN A N 1
ATOM 977 C CA . GLN A 1 123 ? 14.132 -18.045 -22.128 1.00 85.25 123 GLN A CA 1
ATOM 978 C C . GLN A 1 123 ? 14.698 -16.827 -21.381 1.00 85.25 123 GLN A C 1
ATOM 980 O O . GLN A 1 123 ? 15.452 -16.981 -20.428 1.00 85.25 123 GLN A O 1
ATOM 985 N N . ILE A 1 124 ? 14.322 -15.617 -21.804 1.00 87.00 124 ILE A N 1
ATOM 986 C CA . ILE A 1 124 ? 14.717 -14.348 -21.168 1.00 87.00 124 ILE A CA 1
ATOM 987 C C . ILE A 1 124 ? 13.762 -13.959 -20.037 1.00 87.00 124 ILE A C 1
ATOM 989 O O . ILE A 1 124 ? 14.138 -13.210 -19.130 1.00 87.00 124 ILE A O 1
ATOM 993 N N . TRP A 1 125 ? 12.520 -14.435 -20.105 1.00 88.12 125 TRP A N 1
ATOM 994 C CA . TRP A 1 125 ? 11.518 -14.300 -19.053 1.00 88.12 125 TRP A CA 1
ATOM 995 C C . TRP A 1 125 ? 11.549 -15.506 -18.107 1.00 88.12 125 TRP A C 1
ATOM 997 O O . TRP A 1 125 ? 10.539 -16.170 -17.871 1.00 88.12 125 TRP A O 1
ATOM 1007 N N . ASP A 1 126 ? 12.738 -15.785 -17.582 1.00 88.19 126 ASP A N 1
ATOM 1008 C CA . ASP A 1 126 ? 13.020 -16.883 -16.664 1.00 88.19 126 ASP A CA 1
ATOM 1009 C C . ASP A 1 126 ? 12.301 -16.733 -15.301 1.00 88.19 126 ASP A C 1
ATOM 1011 O O . ASP A 1 126 ? 11.926 -15.617 -14.910 1.00 88.19 126 ASP A O 1
ATOM 1015 N N . PRO A 1 127 ? 12.081 -17.840 -14.563 1.00 88.62 127 PRO A N 1
ATOM 1016 C CA . PRO A 1 127 ? 11.420 -17.820 -13.256 1.00 88.62 127 PRO A CA 1
ATOM 1017 C C . PRO A 1 127 ? 12.091 -16.894 -12.234 1.00 88.62 127 PRO A C 1
ATOM 1019 O O . PRO A 1 127 ? 11.402 -16.249 -11.442 1.00 88.62 127 PRO A O 1
ATOM 1022 N N . GLU A 1 128 ? 13.417 -16.780 -12.255 1.00 87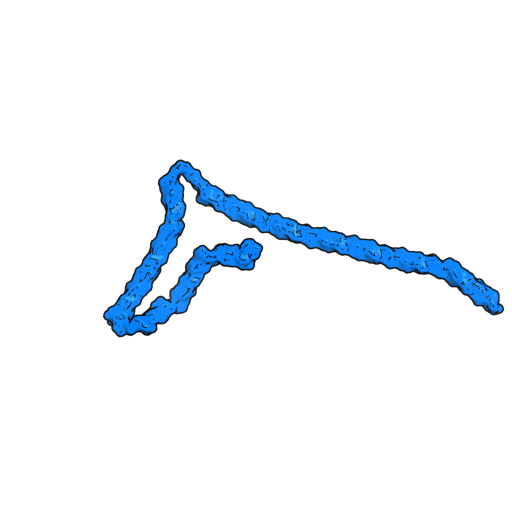.56 128 GLU A N 1
ATOM 1023 C CA . GLU A 1 128 ? 14.177 -15.904 -11.365 1.00 87.56 128 GLU A CA 1
ATOM 1024 C C . GLU A 1 128 ? 13.855 -14.428 -11.644 1.00 87.56 128 GLU A C 1
ATOM 1026 O O . GLU A 1 128 ? 13.567 -13.655 -10.727 1.00 87.56 128 GLU A O 1
ATOM 1031 N N . THR A 1 129 ? 13.813 -14.037 -12.916 1.00 88.38 129 THR A N 1
ATOM 1032 C CA . THR A 1 129 ? 13.422 -12.696 -13.367 1.00 88.38 129 THR A CA 1
ATOM 1033 C C . THR A 1 129 ? 11.964 -12.399 -13.044 1.00 88.38 129 THR A C 1
ATOM 1035 O O . THR A 1 129 ? 11.651 -11.290 -12.607 1.00 88.38 129 THR A O 1
ATOM 1038 N N . GLN A 1 130 ? 11.073 -13.377 -13.208 1.00 88.06 130 GLN A N 1
ATOM 1039 C CA . GLN A 1 130 ? 9.668 -13.255 -12.817 1.00 88.06 130 GLN A CA 1
ATOM 1040 C C . GLN A 1 130 ? 9.521 -13.014 -11.314 1.00 88.06 130 GLN A C 1
ATOM 1042 O O . GLN A 1 130 ? 8.765 -12.131 -10.909 1.00 88.06 130 GLN A O 1
ATOM 1047 N N . ALA A 1 131 ? 10.268 -13.752 -10.490 1.00 88.88 131 ALA A N 1
ATOM 1048 C CA . ALA A 1 131 ? 10.262 -13.589 -9.041 1.00 88.88 131 ALA A CA 1
ATOM 1049 C C . ALA A 1 131 ? 10.800 -12.213 -8.623 1.00 88.88 131 ALA A C 1
ATOM 1051 O O . ALA A 1 131 ? 10.177 -11.533 -7.805 1.00 88.88 131 ALA A O 1
ATOM 1052 N N . LEU A 1 132 ? 11.905 -11.757 -9.225 1.00 87.62 132 LEU A N 1
ATOM 1053 C CA . LEU A 1 132 ? 12.450 -10.416 -8.992 1.00 87.62 132 LEU A CA 1
ATOM 1054 C C . LEU A 1 132 ? 11.459 -9.323 -9.406 1.00 87.62 132 LEU A C 1
ATOM 1056 O O . LEU A 1 132 ? 11.228 -8.380 -8.651 1.00 87.62 132 LEU A O 1
ATOM 1060 N N . PHE A 1 133 ? 10.826 -9.463 -10.571 1.00 87.56 133 PHE A N 1
ATOM 1061 C CA . PHE A 1 133 ? 9.814 -8.522 -11.041 1.00 87.56 133 PHE A CA 1
ATOM 1062 C C . PHE A 1 133 ? 8.600 -8.492 -10.107 1.00 87.56 133 PHE A C 1
ATOM 1064 O O . PHE A 1 133 ? 8.149 -7.417 -9.712 1.00 87.56 133 PHE A O 1
ATOM 1071 N N . ALA A 1 134 ? 8.108 -9.656 -9.679 1.00 86.62 134 ALA A N 1
ATOM 1072 C CA . ALA A 1 134 ? 7.010 -9.763 -8.726 1.00 86.62 134 ALA A CA 1
ATOM 1073 C C . ALA A 1 134 ? 7.364 -9.125 -7.374 1.00 86.62 134 ALA A C 1
ATOM 1075 O O . ALA A 1 134 ? 6.539 -8.406 -6.809 1.00 86.62 134 ALA A O 1
ATOM 1076 N N . ALA A 1 135 ? 8.590 -9.315 -6.878 1.00 85.31 135 ALA A N 1
ATOM 1077 C CA . ALA A 1 135 ? 9.070 -8.691 -5.647 1.00 85.31 135 ALA A CA 1
ATOM 1078 C C . ALA A 1 135 ? 9.119 -7.159 -5.758 1.00 85.31 135 ALA A C 1
ATOM 1080 O O . ALA A 1 135 ? 8.624 -6.463 -4.871 1.00 85.31 135 ALA A O 1
ATOM 1081 N N . VAL A 1 136 ? 9.634 -6.619 -6.866 1.00 83.69 136 VAL A N 1
ATOM 1082 C CA . VAL A 1 136 ? 9.670 -5.167 -7.121 1.00 83.69 136 VAL A CA 1
ATOM 1083 C C . VAL A 1 136 ? 8.260 -4.587 -7.246 1.00 83.69 136 VAL A C 1
ATOM 1085 O O . VAL A 1 136 ? 7.953 -3.566 -6.627 1.00 83.69 136 VAL A O 1
ATOM 1088 N N . MET A 1 137 ? 7.368 -5.249 -7.985 1.00 82.38 137 MET A N 1
ATOM 1089 C CA . MET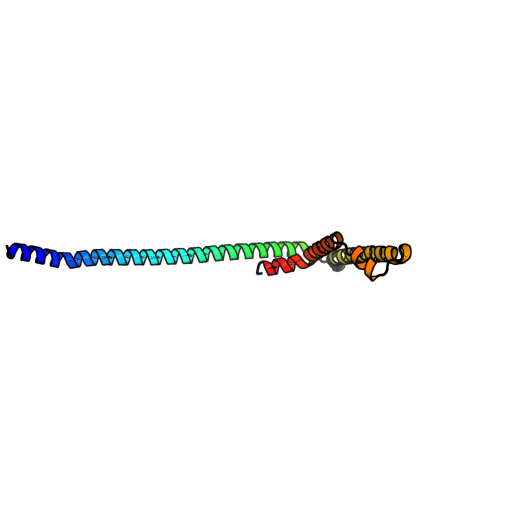 A 1 137 ? 5.968 -4.832 -8.109 1.00 82.38 137 MET A CA 1
ATOM 1090 C C . MET A 1 137 ? 5.248 -4.877 -6.756 1.00 82.38 137 MET A C 1
ATOM 1092 O O . MET A 1 137 ? 4.504 -3.957 -6.415 1.00 82.38 137 MET A O 1
ATOM 1096 N N . SER A 1 138 ? 5.524 -5.896 -5.944 1.00 80.81 138 SER A N 1
ATOM 1097 C CA . SER A 1 138 ? 4.999 -6.016 -4.581 1.00 80.81 138 SER A CA 1
ATOM 1098 C C . SER A 1 138 ? 5.578 -4.954 -3.651 1.00 80.81 138 SER A C 1
ATOM 1100 O O . SER A 1 138 ? 4.878 -4.447 -2.791 1.00 80.81 138 SER A O 1
ATOM 1102 N N . PHE A 1 139 ? 6.818 -4.523 -3.830 1.00 79.44 139 PHE A N 1
ATOM 1103 C CA . PHE A 1 139 ? 7.350 -3.396 -3.071 1.00 79.44 139 PHE A CA 1
ATOM 1104 C C . PHE A 1 139 ? 6.646 -2.075 -3.442 1.00 79.44 139 PHE A C 1
ATOM 1106 O O . PHE A 1 139 ? 6.248 -1.310 -2.564 1.00 79.44 139 PHE A O 1
ATOM 1113 N N . TRP A 1 140 ? 6.423 -1.824 -4.736 1.00 77.56 140 TRP A N 1
ATOM 1114 C CA . TRP A 1 140 ? 5.884 -0.547 -5.229 1.00 77.56 140 TRP A CA 1
ATOM 1115 C C . TRP A 1 140 ? 4.361 -0.399 -5.064 1.00 77.56 140 TRP A C 1
ATOM 1117 O O . TRP A 1 140 ? 3.836 0.695 -4.822 1.00 77.56 140 TRP A O 1
ATOM 1127 N N . PHE A 1 141 ? 3.633 -1.508 -5.195 1.00 74.81 141 PHE A N 1
ATOM 1128 C CA . PHE A 1 141 ? 2.172 -1.552 -5.099 1.00 74.81 141 PHE A CA 1
ATOM 1129 C C . PHE A 1 141 ? 1.674 -2.300 -3.863 1.00 74.81 141 PHE A C 1
ATOM 1131 O O . PHE A 1 141 ? 0.539 -2.083 -3.438 1.00 74.81 141 PHE A O 1
ATOM 1138 N N . GLY A 1 142 ? 2.507 -3.133 -3.243 1.00 66.06 142 GLY A N 1
ATOM 1139 C CA . GLY A 1 142 ? 2.105 -3.954 -2.108 1.00 66.06 142 GLY A CA 1
ATOM 1140 C C . GLY A 1 142 ? 1.854 -3.159 -0.843 1.00 66.06 142 GLY A C 1
ATOM 1141 O O . GLY A 1 142 ? 0.997 -3.583 -0.095 1.00 66.06 142 GLY A O 1
ATOM 1142 N N . GLN A 1 143 ? 2.437 -1.975 -0.617 1.00 63.91 143 GLN A N 1
ATOM 1143 C CA . GLN A 1 143 ? 1.985 -1.138 0.511 1.00 63.91 143 GLN A CA 1
ATOM 1144 C C . GLN A 1 143 ? 0.518 -0.698 0.362 1.00 63.91 143 GLN A C 1
ATOM 1146 O O . GLN A 1 143 ? -0.234 -0.716 1.331 1.00 63.91 143 GLN A O 1
ATOM 1151 N N . ARG A 1 144 ? 0.075 -0.385 -0.864 1.00 59.88 144 ARG A N 1
ATOM 1152 C CA . ARG A 1 144 ? -1.332 -0.054 -1.152 1.00 59.88 144 ARG A CA 1
ATOM 1153 C C . ARG A 1 144 ? -2.235 -1.291 -1.118 1.00 59.88 144 ARG A C 1
ATOM 1155 O O . ARG A 1 144 ? -3.371 -1.203 -0.662 1.00 59.88 144 ARG A O 1
ATOM 1162 N N . ALA A 1 145 ? -1.738 -2.443 -1.570 1.00 58.06 145 ALA A N 1
ATOM 1163 C CA . ALA A 1 145 ? -2.484 -3.700 -1.530 1.00 58.06 145 ALA A CA 1
ATOM 1164 C C . ALA A 1 145 ? -2.582 -4.295 -0.110 1.00 58.06 145 ALA A C 1
ATOM 1166 O O . ALA A 1 145 ? -3.643 -4.789 0.258 1.00 58.06 145 ALA A O 1
ATOM 1167 N N . LEU A 1 146 ? -1.523 -4.200 0.704 1.00 57.72 146 LEU A N 1
ATOM 1168 C CA . LEU A 1 146 ? -1.512 -4.606 2.114 1.00 57.72 146 LEU A CA 1
ATOM 1169 C C . LEU A 1 146 ? -2.413 -3.714 2.966 1.00 57.72 146 LEU A C 1
ATOM 1171 O O . LEU A 1 146 ? -3.088 -4.246 3.839 1.00 57.72 146 LEU A O 1
ATOM 1175 N N . ALA A 1 147 ? -2.461 -2.401 2.712 1.00 58.69 147 ALA A N 1
ATOM 1176 C CA . ALA A 1 147 ? -3.398 -1.504 3.395 1.00 58.69 147 ALA A CA 1
ATOM 1177 C C . ALA A 1 147 ? -4.856 -1.953 3.174 1.00 58.69 147 ALA A C 1
ATOM 1179 O O . ALA A 1 147 ? -5.600 -2.144 4.130 1.00 58.69 147 ALA A O 1
ATOM 1180 N N . LYS A 1 148 ? -5.211 -2.270 1.920 1.00 56.31 148 LYS A N 1
ATOM 1181 C CA . LYS A 1 148 ? -6.548 -2.754 1.550 1.00 56.31 148 LYS A CA 1
ATOM 1182 C C . LYS A 1 148 ? -6.855 -4.163 2.075 1.00 56.31 148 LYS A C 1
ATOM 1184 O O . LYS A 1 148 ? -7.985 -4.448 2.453 1.00 56.31 148 LYS A O 1
ATOM 1189 N N . ALA A 1 149 ? -5.862 -5.054 2.103 1.00 57.09 149 ALA A N 1
ATOM 1190 C CA . ALA A 1 149 ? -6.008 -6.407 2.646 1.00 57.09 149 ALA A CA 1
ATOM 1191 C C . ALA A 1 149 ? -6.121 -6.422 4.181 1.00 57.09 149 ALA A C 1
ATOM 1193 O O . ALA A 1 149 ? -6.743 -7.326 4.733 1.00 57.09 149 ALA A O 1
ATOM 1194 N N . ARG A 1 150 ? -5.562 -5.414 4.865 1.00 56.31 150 ARG A N 1
ATOM 1195 C CA . ARG A 1 150 ? -5.766 -5.169 6.301 1.00 56.31 150 ARG A CA 1
ATOM 1196 C C . ARG A 1 150 ? -7.100 -4.492 6.631 1.00 56.31 150 ARG A C 1
ATOM 1198 O O . ARG A 1 150 ? -7.364 -4.278 7.806 1.00 56.31 150 ARG A O 1
ATOM 1205 N N . GLY A 1 151 ? -7.947 -4.197 5.642 1.00 50.97 151 GLY A N 1
ATOM 1206 C CA . GLY A 1 151 ? -9.263 -3.606 5.887 1.00 50.97 151 GLY A CA 1
ATOM 1207 C C . GLY A 1 151 ? -9.226 -2.138 6.323 1.00 50.97 151 GLY A C 1
ATOM 1208 O O . GLY A 1 151 ? -10.138 -1.715 7.028 1.00 50.97 151 GLY A O 1
ATOM 1209 N N . GLN A 1 152 ? -8.198 -1.381 5.913 1.00 48.16 152 GLN A N 1
ATOM 1210 C CA . GLN A 1 152 ? -8.221 0.089 5.920 1.00 48.16 152 GLN A CA 1
ATOM 1211 C C . GLN A 1 152 ? -8.695 0.635 4.569 1.00 48.16 152 GLN A C 1
ATOM 1213 O O . GLN A 1 152 ? -8.291 0.073 3.518 1.00 48.16 152 GLN A O 1
#